Protein AF-A0AAU3VK07-F1 (afdb_monomer_lite)

Secondary structure (DSSP, 8-state):
--HHHHHHHHHHHHHHHHHHHHTT--HHHHH--SSTTSPPHHHHHHHHHHHHHHHHHHHTTSS-------PPP-TTGGGSS---PPP-

pLDDT: mean 80.83, std 18.71, range [46.19, 98.19]

Radius of gyration: 22.06 Å; chains: 1; bounding box: 37×66×37 Å

Structure (mmCIF, N/CA/C/O backbone):
data_AF-A0AAU3VK07-F1
#
_entry.id   AF-A0AAU3VK07-F1
#
loop_
_atom_site.group_PDB
_atom_site.id
_atom_site.type_symbol
_atom_site.label_atom_id
_atom_site.label_alt_id
_atom_site.label_comp_id
_atom_site.label_asym_id
_atom_site.label_entity_id
_atom_site.label_seq_id
_atom_site.pdbx_PDB_ins_code
_atom_site.Cartn_x
_atom_site.Cartn_y
_atom_site.Cartn_z
_atom_site.occupancy
_atom_site.B_iso_or_equiv
_atom_site.auth_seq_id
_atom_site.auth_comp_id
_atom_site.auth_asym_id
_atom_site.auth_atom_id
_atom_site.pdbx_PDB_model_num
ATOM 1 N N . MET A 1 1 ? 26.648 -6.616 -10.630 1.00 57.31 1 MET A N 1
ATOM 2 C CA . MET A 1 1 ? 25.244 -6.606 -10.161 1.00 57.31 1 MET A CA 1
ATOM 3 C C . MET A 1 1 ? 24.504 -5.525 -10.934 1.00 57.31 1 MET A C 1
ATOM 5 O O . MET A 1 1 ? 25.048 -4.436 -11.052 1.00 57.31 1 MET A O 1
ATOM 9 N N . ASN A 1 2 ? 23.349 -5.828 -11.528 1.00 87.25 2 ASN A N 1
ATOM 10 C CA . ASN A 1 2 ? 22.564 -4.865 -12.309 1.00 87.25 2 ASN A CA 1
ATOM 11 C C . ASN A 1 2 ? 21.745 -3.974 -11.355 1.00 87.25 2 ASN A C 1
ATOM 13 O O . ASN A 1 2 ? 20.996 -4.504 -10.536 1.00 87.25 2 ASN A O 1
ATOM 17 N N . LEU A 1 3 ? 21.884 -2.646 -11.459 1.00 87.56 3 LEU A N 1
ATOM 18 C CA . LEU A 1 3 ? 21.162 -1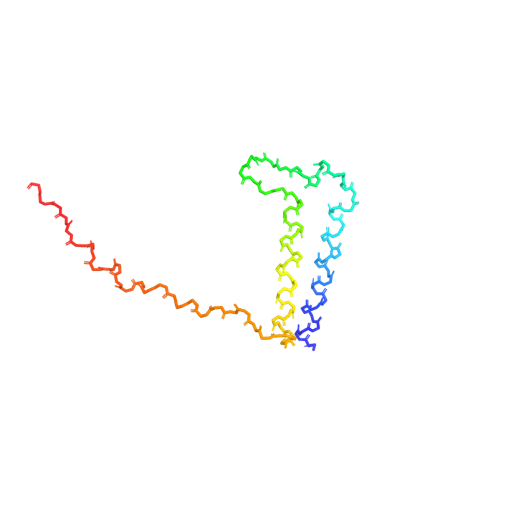.668 -10.631 1.00 87.56 3 LEU A CA 1
ATOM 19 C C . LEU A 1 3 ? 19.642 -1.880 -10.683 1.00 87.56 3 LEU A C 1
ATOM 21 O O . LEU A 1 3 ? 18.980 -1.816 -9.652 1.00 87.56 3 LEU A O 1
ATOM 25 N N . LEU A 1 4 ? 19.101 -2.201 -11.862 1.00 85.69 4 LEU A N 1
ATOM 26 C CA . LEU A 1 4 ? 17.673 -2.468 -12.029 1.00 85.69 4 LEU A CA 1
ATOM 27 C C . LEU A 1 4 ? 17.226 -3.694 -11.223 1.00 85.69 4 LEU A C 1
ATOM 29 O O . LEU A 1 4 ? 16.187 -3.662 -10.573 1.00 85.69 4 LEU A O 1
ATOM 33 N N . THR A 1 5 ? 18.026 -4.760 -11.218 1.00 88.81 5 THR A N 1
ATOM 34 C CA . THR A 1 5 ? 17.728 -5.973 -10.445 1.00 88.81 5 THR A CA 1
ATOM 35 C C . THR A 1 5 ? 17.721 -5.694 -8.943 1.00 88.81 5 THR A C 1
ATOM 37 O O . THR A 1 5 ? 16.852 -6.199 -8.238 1.00 88.81 5 THR A O 1
ATOM 40 N N . GLU A 1 6 ? 18.645 -4.867 -8.448 1.00 90.62 6 GLU A N 1
ATOM 41 C CA . GLU A 1 6 ? 18.648 -4.481 -7.033 1.00 90.62 6 GLU A CA 1
ATOM 42 C C . GLU A 1 6 ? 17.434 -3.613 -6.681 1.00 90.62 6 GLU A C 1
ATOM 44 O O . GLU A 1 6 ? 16.795 -3.855 -5.660 1.00 90.62 6 GLU A O 1
ATOM 49 N N . LEU A 1 7 ? 17.057 -2.662 -7.541 1.00 89.25 7 LEU A N 1
ATOM 50 C CA . LEU A 1 7 ? 15.861 -1.840 -7.336 1.00 89.25 7 LEU A CA 1
ATOM 51 C C . LEU A 1 7 ? 14.582 -2.683 -7.286 1.00 89.25 7 LEU A C 1
ATOM 53 O O . LEU A 1 7 ? 13.764 -2.486 -6.390 1.00 89.25 7 LEU A O 1
ATOM 57 N N . LEU A 1 8 ? 14.429 -3.654 -8.191 1.00 88.62 8 LEU A N 1
ATOM 58 C CA . LEU A 1 8 ? 13.285 -4.570 -8.181 1.00 88.62 8 LEU A CA 1
ATOM 59 C C . LEU A 1 8 ? 13.253 -5.419 -6.905 1.00 88.62 8 LEU A C 1
ATOM 61 O O . LEU A 1 8 ? 12.208 -5.539 -6.275 1.00 88.62 8 LEU A O 1
ATOM 65 N N . ARG A 1 9 ? 14.408 -5.918 -6.451 1.00 93.19 9 ARG A N 1
ATOM 66 C CA . ARG A 1 9 ? 14.505 -6.673 -5.194 1.00 93.19 9 ARG A CA 1
ATOM 67 C C . ARG A 1 9 ? 14.105 -5.833 -3.977 1.00 93.19 9 ARG A C 1
ATOM 69 O O . ARG A 1 9 ? 13.447 -6.336 -3.068 1.00 93.19 9 ARG A O 1
ATOM 76 N N . GLN A 1 10 ? 14.509 -4.564 -3.936 1.00 93.75 10 GLN A N 1
ATOM 77 C CA . GLN A 1 10 ? 14.105 -3.645 -2.867 1.00 93.75 10 GLN A CA 1
ATOM 78 C C . GLN A 1 10 ? 12.614 -3.310 -2.946 1.00 93.75 10 GLN A C 1
ATOM 80 O O . GLN A 1 10 ? 11.955 -3.231 -1.912 1.00 93.75 10 GLN A O 1
ATOM 85 N N . TYR A 1 11 ? 12.071 -3.174 -4.156 1.00 92.69 11 TYR A N 1
ATOM 86 C CA . TYR A 1 11 ? 10.643 -2.967 -4.363 1.00 92.69 11 TYR A CA 1
ATOM 87 C C . TYR A 1 11 ? 9.811 -4.159 -3.869 1.00 92.69 11 TYR A C 1
ATOM 89 O O . TYR A 1 11 ? 8.865 -3.963 -3.108 1.00 92.69 11 TYR A O 1
ATOM 97 N N . ASP A 1 12 ? 10.208 -5.391 -4.195 1.00 95.12 12 ASP A N 1
ATOM 98 C CA . ASP A 1 12 ? 9.545 -6.601 -3.694 1.00 95.12 12 ASP A CA 1
ATOM 99 C C . ASP A 1 12 ? 9.599 -6.684 -2.164 1.00 95.12 12 ASP A C 1
ATOM 101 O O . ASP A 1 12 ? 8.605 -7.012 -1.512 1.00 95.12 12 ASP A O 1
ATOM 105 N N . ARG A 1 13 ? 10.739 -6.314 -1.565 1.00 97.31 13 ARG A N 1
ATOM 106 C CA . ARG A 1 13 ? 10.882 -6.257 -0.105 1.00 97.31 13 ARG A CA 1
ATOM 107 C C . ARG A 1 13 ? 9.962 -5.217 0.527 1.00 97.31 13 ARG A C 1
ATOM 109 O O . ARG A 1 13 ? 9.372 -5.497 1.567 1.00 97.31 13 ARG A O 1
ATOM 116 N N . ALA A 1 14 ? 9.844 -4.039 -0.084 1.00 96.25 14 ALA A N 1
ATOM 117 C CA . ALA A 1 14 ? 8.954 -2.986 0.390 1.00 96.25 14 ALA A CA 1
ATOM 118 C C . ALA A 1 14 ? 7.490 -3.441 0.348 1.00 96.25 14 ALA A C 1
ATOM 120 O O . ALA A 1 14 ? 6.778 -3.254 1.328 1.00 96.25 14 ALA A O 1
ATOM 121 N N . ARG A 1 15 ? 7.066 -4.113 -0.731 1.00 96.25 15 ARG A N 1
ATOM 122 C CA . ARG A 1 15 ? 5.714 -4.685 -0.841 1.00 96.25 15 ARG A CA 1
ATOM 123 C C . ARG A 1 15 ? 5.436 -5.717 0.245 1.00 96.25 15 ARG A C 1
ATOM 125 O O . ARG A 1 15 ? 4.440 -5.590 0.941 1.00 96.25 15 ARG A O 1
ATOM 132 N N . ALA A 1 16 ? 6.337 -6.684 0.428 1.00 97.62 16 ALA A N 1
ATOM 133 C CA . ALA A 1 16 ? 6.176 -7.721 1.447 1.00 97.62 16 ALA A CA 1
ATOM 134 C C . ALA A 1 16 ? 6.127 -7.138 2.869 1.00 97.62 16 ALA A C 1
ATOM 136 O O . ALA A 1 16 ? 5.349 -7.595 3.704 1.00 97.62 16 ALA A O 1
ATOM 137 N N . TYR A 1 17 ? 6.941 -6.114 3.144 1.00 97.38 17 TYR A N 1
ATOM 138 C CA . TYR A 1 17 ? 6.905 -5.414 4.423 1.00 97.38 17 TYR A CA 1
ATOM 139 C C . TYR A 1 17 ? 5.587 -4.659 4.614 1.00 97.38 17 TYR A C 1
ATOM 141 O O . TYR A 1 17 ? 4.955 -4.824 5.653 1.00 97.38 17 TYR A O 1
ATOM 149 N N . THR A 1 18 ? 5.131 -3.896 3.614 1.00 96.69 18 THR A N 1
ATOM 150 C CA . THR A 1 18 ? 3.827 -3.223 3.669 1.00 96.69 18 THR A CA 1
ATOM 151 C C . THR A 1 18 ? 2.704 -4.229 3.898 1.00 96.69 18 THR A C 1
ATOM 153 O O . THR A 1 18 ? 1.914 -4.014 4.809 1.00 96.69 18 THR A O 1
ATOM 156 N N . ASP A 1 19 ? 2.665 -5.346 3.164 1.00 96.50 19 ASP A N 1
ATOM 157 C CA . ASP A 1 19 ? 1.653 -6.396 3.351 1.00 96.50 19 ASP A CA 1
ATOM 158 C C . ASP A 1 19 ? 1.637 -6.933 4.786 1.00 96.50 19 ASP A C 1
ATOM 160 O O . ASP A 1 19 ? 0.572 -7.057 5.389 1.00 96.50 19 ASP A O 1
ATOM 164 N N . SER A 1 20 ? 2.813 -7.145 5.384 1.00 97.31 20 SER A N 1
ATOM 165 C CA . SER A 1 20 ? 2.907 -7.592 6.778 1.00 97.31 20 SER A CA 1
ATOM 166 C C . SER A 1 20 ? 2.372 -6.587 7.805 1.00 97.31 20 SER A C 1
ATOM 168 O O . SER A 1 20 ? 2.051 -7.001 8.914 1.00 97.31 20 SER A O 1
ATOM 170 N N . LEU A 1 21 ? 2.275 -5.296 7.458 1.00 95.69 21 LEU A N 1
ATOM 171 C CA . LEU A 1 21 ? 1.780 -4.246 8.353 1.00 95.69 21 LEU A CA 1
ATOM 172 C C . LEU A 1 21 ? 0.256 -4.094 8.348 1.00 95.69 21 LEU A C 1
ATOM 174 O O . LEU A 1 21 ? -0.269 -3.490 9.279 1.00 95.69 21 LEU A O 1
ATOM 178 N N . TRP A 1 22 ? -0.437 -4.534 7.291 1.00 95.25 22 TRP A N 1
ATOM 179 C CA . TRP A 1 22 ? -1.878 -4.280 7.150 1.00 95.25 22 TRP A CA 1
ATOM 180 C C . TRP A 1 22 ? -2.741 -5.541 7.110 1.00 95.25 22 TRP A C 1
ATOM 182 O O . TRP A 1 22 ? -3.945 -5.444 7.329 1.00 95.25 22 TRP A O 1
ATOM 192 N N . GLN A 1 23 ? -2.157 -6.710 6.834 1.00 96.38 23 GLN A N 1
ATOM 193 C CA . GLN A 1 23 ? -2.895 -7.959 6.601 1.00 96.38 23 GLN A CA 1
ATOM 194 C C . GLN A 1 23 ? -3.813 -8.403 7.754 1.00 96.38 23 GLN A C 1
ATOM 196 O O . GLN A 1 23 ? -4.774 -9.132 7.518 1.00 96.38 23 GLN A O 1
ATOM 201 N N . ASP A 1 24 ? -3.502 -8.017 8.989 1.00 97.25 24 ASP A N 1
ATOM 202 C CA . ASP A 1 24 ? -4.232 -8.376 10.205 1.00 97.25 24 ASP A CA 1
ATOM 203 C C . ASP A 1 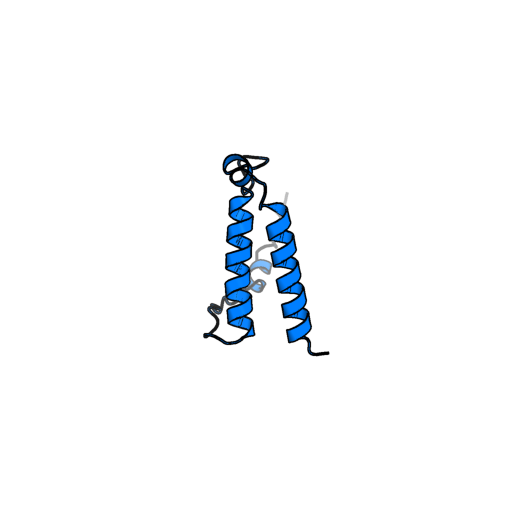24 ? -5.113 -7.238 10.736 1.00 97.25 24 ASP A C 1
ATOM 205 O O . ASP A 1 24 ? -5.813 -7.422 11.732 1.00 97.25 24 ASP A O 1
ATOM 209 N N . LEU A 1 25 ? -5.131 -6.094 10.048 1.00 97.94 25 LEU A N 1
ATOM 210 C CA . LEU A 1 25 ? -5.989 -4.974 10.400 1.00 97.94 25 LEU A CA 1
ATOM 211 C C . LEU A 1 25 ? -7.433 -5.241 9.981 1.00 97.94 25 LEU A C 1
ATOM 213 O O . LEU A 1 25 ? -7.741 -5.675 8.867 1.00 97.94 25 LEU A O 1
ATOM 217 N N . THR A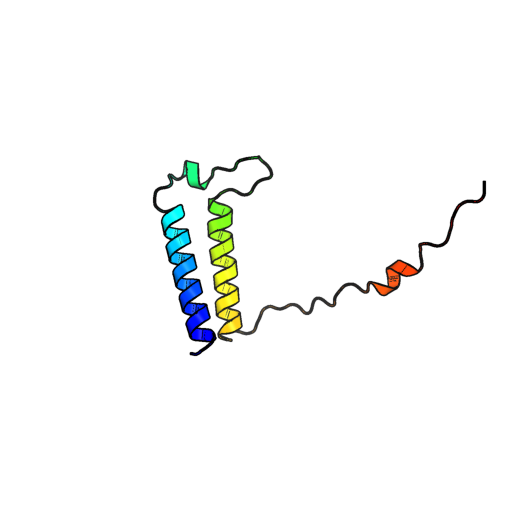 1 26 ? -8.346 -4.896 10.875 1.00 98.19 26 THR A N 1
ATOM 218 C CA . THR A 1 26 ? -9.771 -4.801 10.575 1.00 98.19 26 THR A CA 1
ATOM 219 C C . THR A 1 26 ? -10.062 -3.614 9.653 1.00 98.19 26 THR A C 1
ATOM 221 O O . THR A 1 26 ? -9.263 -2.687 9.508 1.00 98.19 26 THR A O 1
ATOM 224 N N . ALA A 1 27 ? -11.249 -3.600 9.041 1.00 96.94 27 ALA A N 1
ATOM 225 C CA . ALA A 1 27 ? -11.673 -2.478 8.203 1.00 96.94 27 ALA A CA 1
ATOM 226 C C . ALA A 1 27 ? -11.667 -1.139 8.968 1.00 96.94 27 ALA A C 1
ATOM 228 O O . ALA A 1 27 ? -11.237 -0.123 8.420 1.00 96.94 27 ALA A O 1
ATOM 229 N N . ASP A 1 28 ? -12.077 -1.145 10.238 1.00 98.06 28 ASP A N 1
ATOM 230 C CA . ASP A 1 28 ? -12.089 0.056 11.076 1.00 98.06 28 ASP A CA 1
ATOM 231 C C . ASP A 1 28 ? -10.666 0.579 11.310 1.00 98.06 28 ASP A C 1
ATOM 233 O O . ASP A 1 28 ? -10.412 1.772 11.135 1.00 98.06 28 ASP A O 1
ATOM 237 N N . GLU A 1 29 ? -9.714 -0.311 11.599 1.00 98.19 29 GLU A N 1
ATOM 238 C CA . GLU A 1 29 ? -8.299 0.044 11.754 1.00 98.19 29 GLU A CA 1
ATOM 23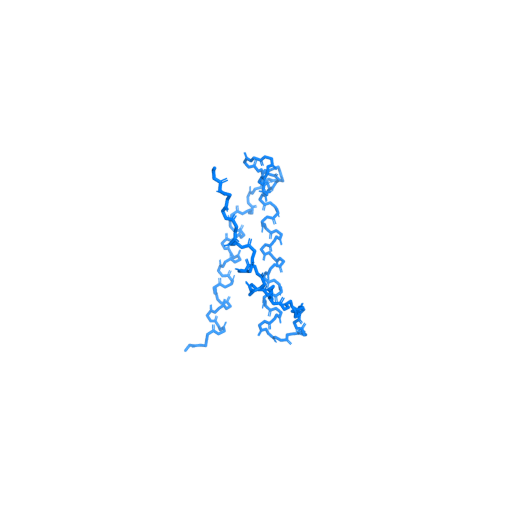9 C C . GLU A 1 29 ? -7.693 0.573 10.448 1.00 98.19 29 GLU A C 1
ATOM 241 O O . GLU A 1 29 ? -6.968 1.565 10.469 1.00 98.19 29 GLU A O 1
ATOM 246 N N . VAL A 1 30 ? -8.053 0.007 9.291 1.00 97.75 30 VAL A N 1
ATOM 247 C CA . VAL A 1 30 ? -7.629 0.537 7.981 1.00 97.75 30 VAL A CA 1
ATOM 248 C C . VAL A 1 30 ? -8.140 1.969 7.757 1.00 97.75 30 VAL A C 1
ATOM 250 O O . VAL A 1 30 ? -7.452 2.787 7.138 1.00 97.75 30 VAL A O 1
ATOM 253 N N . THR A 1 31 ? -9.325 2.306 8.269 1.00 97.31 31 THR A N 1
ATOM 254 C CA . THR A 1 31 ? -9.884 3.667 8.177 1.00 97.31 31 THR A CA 1
ATOM 255 C C . THR A 1 31 ? -9.429 4.613 9.293 1.00 97.31 31 THR A C 1
ATOM 257 O O . THR A 1 31 ? -9.715 5.813 9.227 1.00 97.31 31 THR A O 1
ATOM 260 N N . TRP A 1 32 ? -8.695 4.111 10.292 1.00 97.50 32 TRP A N 1
ATOM 261 C CA . TRP A 1 32 ? -8.233 4.900 11.429 1.00 97.50 32 TRP A CA 1
ATOM 262 C C . TRP A 1 32 ? -7.203 5.960 11.017 1.00 97.50 32 TRP A C 1
ATOM 264 O O . TRP A 1 32 ? -6.383 5.766 10.114 1.00 97.50 32 TRP A O 1
ATOM 274 N N . ARG A 1 33 ? -7.240 7.095 11.722 1.00 97.69 33 ARG A N 1
ATOM 275 C CA . ARG A 1 33 ? -6.283 8.202 11.622 1.00 97.69 33 ARG A CA 1
ATOM 276 C C . ARG A 1 33 ? -6.077 8.845 13.003 1.00 97.69 33 ARG A C 1
ATOM 278 O O . ARG A 1 33 ? -7.041 8.928 13.764 1.00 97.69 33 ARG A O 1
ATOM 285 N N . PRO A 1 34 ? -4.870 9.342 13.325 1.00 95.19 34 PRO A N 1
ATOM 286 C CA . PRO A 1 34 ? -4.573 9.919 14.641 1.00 95.19 34 PRO A CA 1
ATOM 287 C C . PRO A 1 34 ? -5.212 11.296 14.879 1.00 95.19 34 PRO A C 1
ATOM 289 O O . PRO A 1 34 ? -5.430 11.678 16.024 1.00 95.19 34 PRO A O 1
ATOM 292 N N . HIS A 1 35 ? -5.492 12.049 13.811 1.00 97.31 35 HIS A N 1
ATOM 293 C CA . HIS A 1 35 ? -6.123 13.371 13.842 1.00 97.31 35 HIS A CA 1
ATOM 294 C C . HIS A 1 35 ? -6.998 13.561 12.598 1.00 97.31 35 HIS A C 1
ATOM 296 O O . HIS A 1 35 ? -6.796 12.871 11.598 1.00 97.31 35 HIS A O 1
ATOM 302 N N . GLU A 1 36 ? -7.944 14.502 12.621 1.00 95.06 36 GLU A N 1
ATOM 303 C CA . GLU A 1 36 ? -8.831 14.768 11.479 1.00 95.06 36 GLU A CA 1
ATOM 304 C C . GLU A 1 36 ? -8.090 15.189 10.204 1.00 95.06 36 GLU A C 1
ATOM 306 O O . GLU A 1 36 ? -8.456 14.743 9.121 1.00 95.06 36 GLU A O 1
ATOM 311 N N . ASP A 1 37 ? -6.995 15.933 10.357 1.00 97.19 37 ASP A N 1
ATOM 312 C CA . ASP A 1 37 ? -6.132 16.380 9.255 1.00 97.19 37 ASP A CA 1
ATOM 313 C C . ASP A 1 37 ? -5.110 15.326 8.793 1.00 97.19 37 ASP A C 1
ATOM 315 O O . ASP A 1 37 ? -4.328 15.565 7.873 1.00 97.19 37 ASP A O 1
ATOM 319 N N . SER A 1 38 ? -5.060 14.162 9.447 1.00 96.94 38 SER A N 1
ATOM 320 C CA . SER A 1 38 ? -4.163 13.073 9.052 1.00 96.94 38 SER A CA 1
ATOM 321 C C . SER A 1 38 ? -4.823 12.162 8.022 1.00 96.94 38 SER A C 1
ATOM 323 O O . SER A 1 38 ? -6.018 11.882 8.079 1.00 96.94 38 SER A O 1
ATOM 325 N N . SER A 1 39 ? -4.030 11.633 7.094 1.00 97.19 39 SER A N 1
ATOM 326 C CA . SER A 1 39 ? -4.504 10.580 6.196 1.00 97.19 39 SER A CA 1
ATOM 327 C C . SER A 1 39 ? -4.693 9.267 6.960 1.00 97.19 39 SER A C 1
ATOM 329 O O . SER A 1 39 ? -3.917 8.943 7.858 1.00 97.19 39 SER A O 1
ATOM 331 N N . ALA A 1 40 ? -5.738 8.516 6.612 1.00 97.81 40 ALA A N 1
ATOM 332 C CA . ALA A 1 40 ? -5.966 7.186 7.169 1.00 97.81 40 ALA A CA 1
ATOM 333 C C . ALA A 1 40 ? -4.951 6.169 6.625 1.00 97.81 40 ALA A C 1
ATOM 335 O O . ALA A 1 40 ? -4.382 6.366 5.546 1.00 97.81 40 ALA A O 1
ATOM 336 N N . ILE A 1 41 ? -4.778 5.044 7.324 1.00 97.06 41 ILE A N 1
ATOM 337 C CA . ILE A 1 41 ? -3.885 3.951 6.895 1.00 97.06 41 ILE A CA 1
ATOM 338 C C . IL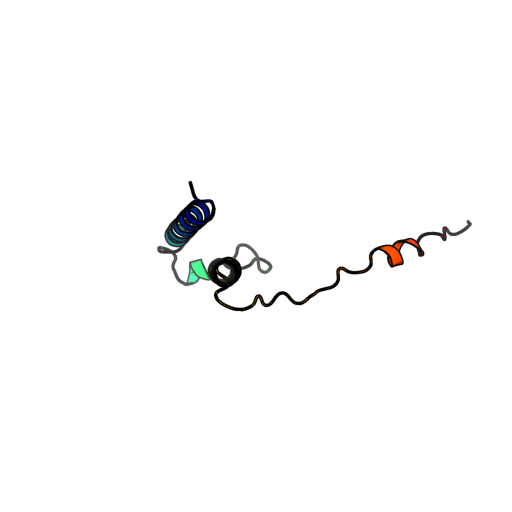E A 1 41 ? -4.209 3.514 5.456 1.00 97.06 41 ILE A C 1
ATOM 340 O O . ILE A 1 41 ? -3.318 3.453 4.606 1.00 97.06 41 ILE A O 1
ATOM 344 N N . GLY A 1 42 ? -5.492 3.320 5.141 1.00 96.94 42 GLY A N 1
ATOM 345 C CA . GLY A 1 42 ? -5.953 2.944 3.803 1.00 96.94 42 GLY A CA 1
ATOM 346 C C . GLY A 1 42 ? -5.583 3.945 2.702 1.00 96.94 42 GLY A C 1
ATOM 347 O O . GLY A 1 42 ? -5.294 3.537 1.577 1.00 96.94 42 GLY A O 1
ATOM 348 N N . TRP A 1 43 ? -5.514 5.244 3.017 1.00 98.00 43 TRP A N 1
ATOM 349 C CA . TRP A 1 43 ? -5.056 6.250 2.053 1.00 98.00 43 TRP A CA 1
ATOM 350 C C . TRP A 1 43 ? -3.580 6.044 1.708 1.00 98.00 43 TRP A C 1
ATOM 352 O O . TRP A 1 43 ? -3.217 6.064 0.533 1.00 98.00 43 TRP A O 1
ATOM 362 N N . HIS A 1 44 ? -2.732 5.782 2.708 1.00 96.94 44 HIS A N 1
ATOM 363 C CA . HIS A 1 44 ? -1.311 5.522 2.484 1.00 96.94 44 HIS A CA 1
ATOM 364 C C . HIS A 1 44 ? -1.076 4.237 1.685 1.00 96.94 44 HIS A C 1
ATOM 366 O O . HIS A 1 44 ? -0.256 4.252 0.767 1.00 96.94 44 HIS A O 1
ATOM 372 N N . LEU A 1 45 ? -1.826 3.166 1.968 1.00 96.44 45 LEU A N 1
ATOM 373 C CA . LEU A 1 45 ? -1.766 1.917 1.196 1.00 96.44 45 LEU A CA 1
ATOM 374 C C . LEU A 1 45 ? -2.110 2.158 -0.283 1.00 96.44 45 LEU A C 1
ATOM 376 O O . LEU A 1 45 ? -1.350 1.776 -1.176 1.00 96.44 45 LEU A O 1
ATOM 380 N N . GLY A 1 46 ? -3.213 2.866 -0.548 1.00 95.75 46 GLY A N 1
ATOM 381 C CA . GLY A 1 46 ? -3.611 3.233 -1.909 1.00 95.75 46 GLY A CA 1
ATOM 382 C C . GLY A 1 46 ? -2.593 4.143 -2.604 1.00 95.75 46 GLY A C 1
ATOM 383 O O . GLY A 1 46 ? -2.243 3.917 -3.763 1.00 95.75 46 GLY A O 1
ATOM 384 N N . HIS A 1 47 ? -2.067 5.143 -1.893 1.00 96.94 47 HIS A N 1
ATOM 385 C CA . HIS A 1 47 ? -1.082 6.081 -2.424 1.00 96.94 47 HIS A CA 1
ATOM 386 C C . HIS A 1 47 ? 0.242 5.393 -2.788 1.00 96.94 47 HIS A C 1
ATOM 388 O O . HIS A 1 47 ? 0.775 5.631 -3.872 1.00 96.94 47 HIS A O 1
ATOM 394 N N . GLN A 1 48 ? 0.749 4.496 -1.935 1.00 95.62 48 GLN A N 1
ATOM 395 C CA . GLN A 1 48 ? 1.959 3.715 -2.212 1.00 95.62 48 GLN A CA 1
ATOM 396 C C . GLN A 1 48 ? 1.804 2.861 -3.475 1.00 95.62 48 GLN A C 1
ATOM 398 O O . GLN A 1 48 ? 2.685 2.880 -4.337 1.00 95.62 48 GLN A O 1
ATOM 403 N N . ALA A 1 49 ? 0.676 2.155 -3.619 1.00 93.06 49 ALA A N 1
ATOM 404 C CA . ALA A 1 49 ? 0.392 1.348 -4.804 1.00 93.06 49 ALA A CA 1
ATOM 405 C C . ALA A 1 49 ? 0.310 2.209 -6.075 1.00 93.06 49 ALA A C 1
ATOM 407 O O . ALA A 1 49 ? 0.898 1.860 -7.101 1.00 93.06 49 ALA A O 1
ATOM 408 N N . HIS A 1 50 ? -0.364 3.361 -5.990 1.00 93.75 50 HIS A N 1
ATOM 409 C CA . HIS A 1 50 ? -0.480 4.311 -7.091 1.00 93.75 50 HIS A CA 1
ATOM 410 C C . HIS A 1 50 ? 0.895 4.830 -7.537 1.00 93.75 50 HIS A C 1
ATOM 412 O O . HIS A 1 50 ? 1.253 4.689 -8.704 1.00 93.75 50 HIS A O 1
ATOM 418 N N . VAL A 1 51 ? 1.708 5.366 -6.620 1.00 93.38 51 VAL A N 1
ATOM 419 C CA . VAL A 1 51 ? 3.052 5.884 -6.937 1.00 93.38 51 VAL A CA 1
ATOM 420 C C . VAL A 1 51 ? 3.940 4.790 -7.527 1.00 93.38 51 VAL A C 1
ATOM 422 O O . VAL A 1 51 ? 4.565 5.000 -8.567 1.00 93.38 51 VAL A O 1
ATOM 425 N N . ALA A 1 52 ? 3.965 3.607 -6.908 1.00 91.19 52 ALA A N 1
ATOM 426 C CA . ALA A 1 52 ? 4.786 2.500 -7.377 1.00 91.19 52 ALA A CA 1
ATOM 427 C C . ALA A 1 52 ? 4.424 2.061 -8.803 1.00 91.19 52 ALA A C 1
ATOM 429 O O . ALA A 1 52 ? 5.321 1.829 -9.614 1.00 91.19 52 ALA A O 1
ATOM 430 N N . HIS A 1 53 ? 3.129 2.005 -9.130 1.00 87.19 53 HIS A N 1
ATOM 431 C CA . HIS A 1 53 ? 2.661 1.691 -10.478 1.00 87.19 53 HIS A CA 1
ATOM 432 C C . HIS A 1 53 ? 3.258 2.647 -11.523 1.00 87.19 53 HIS A C 1
ATOM 434 O O . HIS A 1 53 ? 3.857 2.196 -12.504 1.00 87.19 53 HIS A O 1
ATOM 440 N N . PHE A 1 54 ? 3.169 3.962 -11.297 1.00 85.88 54 PHE A N 1
ATOM 441 C CA . PHE A 1 54 ? 3.713 4.945 -12.239 1.00 85.88 54 PHE A CA 1
ATOM 442 C C . PHE A 1 54 ? 5.242 4.954 -12.271 1.00 85.88 54 PHE A C 1
ATOM 444 O O . PHE A 1 54 ? 5.817 5.090 -13.348 1.00 85.88 54 PHE A O 1
ATOM 451 N N . MET A 1 55 ? 5.921 4.755 -11.137 1.00 86.19 55 MET A N 1
ATOM 452 C CA . MET A 1 55 ? 7.384 4.665 -11.113 1.00 86.19 55 MET A CA 1
ATOM 453 C C . MET A 1 55 ? 7.897 3.465 -11.919 1.00 86.19 55 MET A C 1
ATOM 455 O O . MET A 1 55 ? 8.805 3.630 -12.733 1.00 86.19 55 MET A O 1
ATOM 459 N N . VAL A 1 56 ? 7.301 2.279 -11.752 1.00 84.56 56 VAL A N 1
ATOM 460 C CA . VAL A 1 56 ? 7.676 1.080 -12.522 1.00 84.56 56 VAL A CA 1
ATOM 461 C C . VAL A 1 56 ? 7.378 1.276 -14.009 1.00 84.56 56 VAL A C 1
ATOM 463 O O . VAL A 1 56 ? 8.235 0.979 -14.844 1.00 84.56 56 VAL A O 1
ATOM 466 N N . ARG A 1 57 ? 6.212 1.836 -14.357 1.00 82.75 57 ARG A N 1
ATOM 467 C CA . ARG A 1 57 ? 5.847 2.154 -15.748 1.00 82.75 57 ARG A CA 1
ATOM 468 C C . ARG A 1 57 ? 6.847 3.118 -16.395 1.00 82.75 57 ARG A C 1
ATOM 470 O O . ARG A 1 57 ? 7.313 2.851 -17.499 1.00 82.75 57 ARG A O 1
ATOM 477 N N . ASN A 1 58 ? 7.234 4.180 -15.687 1.00 79.31 58 ASN A N 1
ATOM 478 C CA . ASN A 1 58 ? 8.198 5.169 -16.174 1.00 79.31 58 ASN A CA 1
ATOM 479 C C . ASN A 1 58 ? 9.606 4.570 -16.349 1.00 79.31 58 ASN A C 1
ATOM 481 O O . ASN A 1 58 ? 10.249 4.812 -17.366 1.00 79.31 58 ASN A O 1
ATOM 485 N N . LEU A 1 59 ? 10.080 3.767 -15.389 1.00 76.06 59 LEU A N 1
ATOM 486 C CA . LEU A 1 59 ? 11.412 3.143 -15.439 1.00 76.06 59 LEU A CA 1
ATOM 487 C C . LEU A 1 59 ? 11.541 2.076 -16.531 1.00 76.06 59 LEU A C 1
ATOM 489 O O . LEU A 1 59 ? 12.626 1.875 -17.068 1.00 76.06 59 LEU A O 1
ATOM 493 N N . THR A 1 60 ? 10.449 1.384 -16.849 1.00 72.00 60 THR A N 1
ATOM 494 C CA . THR A 1 60 ? 10.424 0.341 -17.884 1.00 72.00 60 THR A CA 1
ATOM 495 C C . THR A 1 60 ? 10.115 0.884 -19.279 1.00 72.00 60 THR A C 1
ATOM 497 O O . THR A 1 60 ? 10.091 0.103 -20.227 1.00 72.00 60 THR A O 1
ATOM 500 N N . ALA A 1 61 ? 9.877 2.199 -19.415 1.00 68.81 61 ALA A N 1
ATOM 501 C CA . ALA A 1 61 ? 9.367 2.836 -20.632 1.00 68.81 61 ALA A CA 1
ATOM 502 C C . ALA A 1 61 ? 8.147 2.103 -21.225 1.00 68.81 61 ALA A C 1
ATOM 504 O O . ALA A 1 61 ? 7.921 2.142 -22.435 1.00 68.81 61 ALA A O 1
ATOM 505 N N . ALA A 1 62 ? 7.368 1.420 -20.375 1.00 60.28 62 ALA A N 1
ATOM 506 C CA . ALA A 1 62 ? 6.250 0.591 -20.810 1.00 60.28 62 ALA A CA 1
ATOM 507 C C . ALA A 1 62 ? 5.162 1.431 -21.498 1.00 60.28 62 ALA A C 1
ATOM 509 O O . ALA A 1 62 ? 4.445 0.912 -22.346 1.00 60.28 62 ALA A O 1
ATOM 510 N N . GLU A 1 63 ? 5.092 2.731 -21.185 1.00 55.66 63 GLU A N 1
ATOM 511 C CA . GLU A 1 63 ? 4.362 3.754 -21.936 1.00 55.66 63 GLU A CA 1
ATOM 512 C C . GLU A 1 63 ? 5.071 5.125 -21.795 1.00 55.66 63 GLU A C 1
ATOM 514 O O . GLU A 1 63 ? 5.880 5.298 -20.876 1.00 55.66 63 GLU A O 1
ATOM 519 N N . PRO A 1 64 ? 4.783 6.123 -22.659 1.00 60.56 64 PRO A N 1
ATOM 520 C CA . PRO A 1 64 ? 5.340 7.472 -22.537 1.00 60.56 64 PRO A CA 1
ATOM 521 C C . PRO A 1 64 ? 5.032 8.109 -21.173 1.00 60.56 64 PRO A C 1
ATOM 523 O O . PRO A 1 64 ? 3.896 8.051 -20.694 1.00 60.56 64 PRO A O 1
ATOM 526 N N . SER A 1 65 ? 6.033 8.742 -20.549 1.00 53.31 65 SER A N 1
ATOM 527 C CA . SER A 1 65 ? 5.859 9.377 -19.236 1.00 53.31 65 SER A CA 1
ATOM 528 C C . SER A 1 65 ? 4.856 10.534 -19.316 1.00 53.31 65 SER A C 1
ATOM 530 O O . SER A 1 65 ? 4.930 11.352 -20.230 1.00 53.31 65 SER A O 1
ATOM 532 N N . GLN A 1 66 ? 3.967 10.652 -18.327 1.00 59.69 66 GLN A N 1
ATOM 533 C CA . GLN A 1 66 ? 3.018 11.770 -18.200 1.00 59.69 66 GLN A CA 1
ATOM 534 C C . GLN A 1 66 ? 3.661 13.044 -17.629 1.00 59.69 66 GLN A C 1
ATOM 536 O O . GLN A 1 66 ? 2.958 13.881 -17.066 1.00 59.69 66 GLN A O 1
ATOM 541 N N . HIS A 1 67 ? 4.988 13.183 -17.706 1.00 54.12 67 HIS A N 1
ATOM 542 C CA . HIS A 1 67 ? 5.674 14.374 -17.226 1.00 54.12 67 HIS A CA 1
ATOM 543 C C . HIS A 1 67 ? 5.161 15.578 -18.024 1.00 54.12 67 HIS A C 1
ATOM 545 O O . HIS A 1 67 ? 5.531 15.782 -19.176 1.00 54.12 67 HIS A O 1
ATOM 551 N N . HIS A 1 68 ? 4.253 16.348 -17.429 1.00 55.88 68 HIS A N 1
ATOM 552 C CA . HIS A 1 68 ? 3.927 17.667 -17.936 1.00 55.88 68 HIS A CA 1
ATOM 553 C C . HIS A 1 68 ? 5.199 18.495 -17.759 1.00 55.88 68 HIS A C 1
ATOM 555 O O . HIS A 1 68 ? 5.749 18.530 -16.656 1.00 55.88 68 HIS A O 1
ATOM 561 N N . ASP A 1 69 ? 5.683 19.133 -18.820 1.00 54.69 69 ASP A N 1
ATOM 562 C CA . ASP A 1 69 ? 6.731 20.148 -18.727 1.00 54.69 69 ASP A CA 1
ATOM 563 C C . ASP A 1 69 ? 6.198 21.318 -17.888 1.00 54.69 69 ASP A C 1
ATOM 565 O O . ASP A 1 69 ? 5.691 22.316 -18.396 1.00 54.69 69 ASP A O 1
ATOM 569 N N . VAL A 1 70 ? 6.245 21.182 -16.563 1.00 55.38 70 VAL A N 1
ATOM 570 C CA . VAL A 1 70 ? 6.043 22.300 -15.653 1.00 55.38 70 VAL A CA 1
ATOM 571 C C . VAL A 1 70 ? 7.352 23.063 -15.674 1.00 55.38 70 VAL A C 1
ATOM 573 O O . VAL A 1 70 ? 8.313 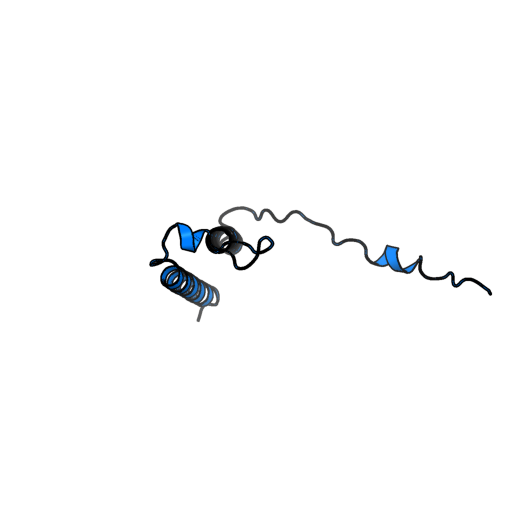22.706 -14.992 1.00 55.38 70 VAL A O 1
ATOM 576 N N . GLN A 1 71 ? 7.396 24.105 -16.499 1.00 57.00 71 GLN A N 1
ATOM 577 C CA . GLN A 1 71 ? 8.455 25.095 -16.423 1.00 57.00 71 GLN A CA 1
ATOM 578 C C . GLN A 1 71 ? 8.521 25.593 -14.968 1.00 57.00 71 GLN A C 1
ATOM 580 O O . GLN A 1 71 ? 7.495 26.037 -14.440 1.00 57.00 71 GLN A O 1
ATOM 585 N N . PRO A 1 72 ? 9.671 25.470 -14.278 1.00 58.22 72 PRO A N 1
ATOM 586 C CA . PRO A 1 72 ? 9.777 25.924 -12.899 1.00 58.22 72 PRO A CA 1
ATOM 587 C C . PRO A 1 72 ? 9.407 27.412 -12.827 1.00 58.22 72 PRO A C 1
ATOM 589 O O . PRO A 1 72 ? 9.735 28.158 -13.757 1.00 58.22 72 PRO A O 1
ATOM 592 N N . PRO A 1 73 ? 8.717 27.860 -11.761 1.00 61.09 73 PRO A N 1
ATOM 593 C CA . PRO A 1 73 ? 8.345 29.260 -11.633 1.00 61.09 73 PRO A CA 1
ATOM 594 C C . PRO A 1 73 ? 9.604 30.123 -11.706 1.00 61.09 73 PRO A C 1
ATOM 596 O O . PRO A 1 73 ? 10.600 29.834 -11.040 1.00 61.09 73 PRO A O 1
ATOM 599 N N . ASP A 1 74 ? 9.559 31.176 -12.520 1.00 66.88 74 ASP A N 1
ATOM 600 C CA . ASP A 1 74 ? 10.656 32.126 -12.649 1.00 66.88 74 ASP A CA 1
ATOM 601 C C . ASP A 1 74 ? 10.865 32.863 -11.315 1.00 66.88 74 ASP A C 1
ATOM 603 O O . ASP A 1 74 ? 10.177 33.827 -10.970 1.00 66.88 74 ASP A O 1
ATOM 607 N N . LEU A 1 75 ? 11.827 32.376 -10.530 1.00 56.91 75 LEU A N 1
ATOM 608 C CA . LEU A 1 75 ? 12.196 32.951 -9.239 1.00 56.91 75 LEU A CA 1
ATOM 609 C C . LEU A 1 75 ? 12.942 34.289 -9.384 1.00 56.91 75 LEU A C 1
ATOM 611 O O . LEU A 1 75 ? 13.159 34.964 -8.373 1.00 56.91 75 LEU A O 1
ATOM 615 N N . THR A 1 76 ? 13.318 34.704 -10.601 1.00 56.81 76 THR A N 1
ATOM 616 C CA . THR A 1 76 ? 14.049 35.960 -10.822 1.00 56.81 76 THR A CA 1
ATOM 617 C C . THR A 1 76 ? 13.149 37.193 -10.709 1.00 56.81 76 THR A C 1
ATOM 619 O O . THR A 1 76 ? 13.610 38.243 -10.258 1.00 56.81 76 THR A O 1
ATOM 622 N N . ALA A 1 77 ? 11.843 37.057 -10.961 1.00 53.94 77 ALA A N 1
ATOM 623 C CA . ALA A 1 77 ? 10.889 38.163 -10.859 1.00 53.94 77 ALA A CA 1
ATOM 624 C C . ALA A 1 77 ? 10.629 38.633 -9.411 1.00 53.94 77 ALA A C 1
ATOM 626 O O . ALA A 1 77 ? 10.252 39.783 -9.185 1.00 53.94 77 ALA A O 1
ATOM 627 N N . ARG A 1 78 ? 10.861 37.781 -8.397 1.00 50.12 78 ARG A N 1
ATOM 628 C CA . ARG A 1 78 ? 10.513 38.096 -6.993 1.00 50.12 78 ARG A CA 1
ATOM 629 C C . ARG A 1 78 ? 11.547 38.961 -6.264 1.00 50.12 78 ARG A C 1
ATOM 631 O O . ARG A 1 78 ? 11.299 39.390 -5.141 1.00 50.12 78 ARG A O 1
ATOM 638 N N . ARG A 1 79 ? 12.705 39.232 -6.878 1.00 49.81 79 ARG A N 1
ATOM 639 C CA . ARG A 1 79 ? 13.785 40.017 -6.252 1.00 49.81 79 ARG A CA 1
ATOM 640 C C . ARG A 1 79 ? 13.650 41.531 -6.455 1.00 49.81 79 ARG A C 1
ATOM 642 O O . ARG A 1 79 ? 14.337 42.282 -5.771 1.00 49.81 79 ARG A O 1
ATOM 649 N N . SER A 1 80 ? 12.743 41.977 -7.325 1.00 51.31 80 SER A N 1
ATOM 650 C CA . SER A 1 80 ? 12.597 43.396 -7.688 1.00 51.31 80 SER A CA 1
ATOM 651 C C . SER A 1 80 ? 11.608 44.185 -6.820 1.00 51.31 80 SER A C 1
ATOM 653 O O . SER A 1 80 ? 11.517 45.398 -6.974 1.00 51.31 80 SER A O 1
ATOM 655 N N . SER A 1 81 ? 10.879 43.547 -5.894 1.00 52.59 81 SER A N 1
ATOM 656 C CA . SER A 1 81 ? 9.851 44.220 -5.077 1.00 52.59 81 SER A CA 1
ATOM 657 C C . SER A 1 81 ? 10.207 44.398 -3.596 1.00 52.59 81 SER A C 1
ATOM 659 O O . SER A 1 81 ? 9.353 44.805 -2.816 1.00 52.59 81 SER A O 1
ATOM 661 N N . SER A 1 82 ? 11.450 44.125 -3.181 1.00 51.94 82 SER A N 1
ATOM 662 C CA . SER A 1 82 ? 11.904 44.326 -1.794 1.00 51.94 82 SER A CA 1
ATOM 663 C C . SER A 1 82 ? 12.974 45.418 -1.701 1.00 51.94 82 SER A C 1
ATOM 665 O O . SER A 1 82 ? 14.091 45.177 -1.252 1.00 51.94 82 SER A O 1
ATOM 667 N N . SER A 1 83 ? 12.635 46.629 -2.138 1.00 54.50 83 SER A N 1
ATOM 668 C CA . SER A 1 83 ? 13.372 47.848 -1.787 1.00 54.50 83 SER A CA 1
ATOM 669 C C . SER A 1 83 ? 12.406 49.027 -1.685 1.00 54.50 83 SER A C 1
ATOM 671 O O . SER A 1 83 ? 12.362 49.891 -2.556 1.00 54.50 83 SER A O 1
ATOM 673 N N . ALA A 1 84 ? 11.632 49.058 -0.605 1.00 49.31 84 ALA A N 1
ATOM 674 C CA . ALA A 1 84 ? 11.079 50.291 -0.057 1.00 49.31 84 ALA A CA 1
ATOM 675 C C . ALA A 1 84 ? 10.904 50.097 1.455 1.00 49.31 84 ALA A C 1
ATOM 677 O O . ALA A 1 84 ? 9.959 49.453 1.904 1.00 49.31 84 ALA A O 1
ATOM 678 N N . ALA A 1 85 ? 11.857 50.604 2.237 1.00 47.62 85 ALA A N 1
ATOM 679 C CA . ALA A 1 85 ? 11.650 50.844 3.661 1.00 47.62 85 ALA A CA 1
ATOM 680 C C . ALA A 1 85 ? 10.888 52.176 3.819 1.00 47.62 85 ALA A C 1
ATOM 682 O O . ALA A 1 85 ? 11.157 53.099 3.044 1.00 47.62 85 ALA A O 1
ATOM 683 N N . PRO A 1 86 ? 9.960 52.318 4.781 1.00 49.78 86 PRO A N 1
ATOM 684 C CA . PRO A 1 86 ? 9.324 53.601 5.045 1.00 49.78 86 PRO A CA 1
ATOM 685 C C . PRO A 1 86 ? 10.283 54.508 5.830 1.00 49.78 86 PRO A C 1
ATOM 687 O O . PRO A 1 86 ? 10.935 54.062 6.775 1.00 49.78 86 PRO A O 1
ATOM 690 N N . ALA A 1 87 ? 10.373 55.777 5.430 1.00 46.19 87 ALA A N 1
ATOM 691 C CA . ALA A 1 87 ? 10.985 56.819 6.246 1.00 46.19 87 ALA A CA 1
ATOM 692 C C . ALA A 1 87 ? 10.046 57.161 7.415 1.00 46.19 87 ALA A C 1
ATOM 694 O O . ALA A 1 87 ? 8.833 57.269 7.215 1.00 46.19 87 ALA A O 1
ATOM 695 N N . ALA A 1 88 ? 10.628 57.269 8.609 1.00 55.78 88 ALA A N 1
ATOM 696 C CA . ALA A 1 88 ? 9.992 57.777 9.823 1.00 55.78 88 ALA A CA 1
ATOM 697 C C . ALA A 1 88 ? 9.875 59.307 9.800 1.00 55.78 88 ALA A C 1
ATOM 699 O O . ALA A 1 88 ? 10.719 59.946 9.126 1.00 55.78 88 ALA A O 1
#

Foldseek 3Di:
DDPVVVVVVVVVVVVVVLCVVPVPDDPVQQQDDPDPPGHGNVVVVVVVVVVVVLVVCPVVPVDDRPDDPPPPPPPVVVVPPPPDDDDD

Sequence (88 aa):
MNLLTELLRQYDRARAYTDSLWQDLTADEVTWRPHEDSSAIGWHLGHQAHVAHFMVRNLTAAEPSQHHDVQPPDLTARRSSSSAAPAA